Protein AF-A0A7X6Y3L3-F1 (afdb_monomer_lite)

Radius of gyration: 16.43 Å; chains: 1; bounding box: 52×26×33 Å

Secondary structure (DSSP, 8-state):
-----------STTHHHHHHHHHHTT---GGGEEEEE-STTHHHHHHHTTT--S-SEEEE--

Foldseek 3Di:
DDDDDDDDDQDDPCRVVVVVVVVVVPPDPVVLAPEEDAPVCVVVVVVCVVPDPPRRDYYYDD

pLDDT: mean 96.49, std 4.68, range [73.19, 98.69]

Sequence (62 aa):
RARIIGAQGHSGHGTFFRVIECMGAGMDMTKMITRKISLDEVPENIIALRTDRKECKITCVM

Structure (mmCIF, N/CA/C/O backbone):
data_AF-A0A7X6Y3L3-F1
#
_entry.id   AF-A0A7X6Y3L3-F1
#
loop_
_atom_site.group_PDB
_atom_site.id
_atom_site.type_symbol
_atom_site.label_atom_id
_atom_site.label_alt_id
_atom_site.label_comp_id
_atom_site.label_asym_id
_atom_site.label_entity_id
_atom_site.label_seq_id
_atom_site.pdbx_PDB_ins_code
_atom_site.Cartn_x
_atom_site.Cartn_y
_atom_site.Cartn_z
_atom_site.occupancy
_atom_site.B_iso_or_equiv
_atom_site.auth_seq_id
_atom_site.auth_comp_id
_atom_site.auth_asym_id
_atom_site.auth_atom_id
_atom_site.pdbx_PDB_model_num
ATOM 1 N N . ARG A 1 1 ? 35.811 0.716 -1.608 1.00 73.19 1 ARG A N 1
ATOM 2 C CA . ARG A 1 1 ? 35.599 2.102 -1.113 1.00 73.19 1 ARG A CA 1
ATOM 3 C C . ARG A 1 1 ? 34.196 2.152 -0.511 1.00 73.19 1 ARG A C 1
ATOM 5 O O . ARG A 1 1 ? 33.256 1.952 -1.269 1.00 73.19 1 ARG A O 1
ATOM 12 N N . ALA A 1 2 ? 34.049 2.292 0.808 1.00 76.00 2 ALA A N 1
ATOM 13 C CA . ALA A 1 2 ? 32.725 2.306 1.442 1.00 76.00 2 ALA A CA 1
ATOM 14 C C . ALA A 1 2 ? 31.932 3.555 1.006 1.00 76.00 2 ALA A C 1
ATOM 16 O O . ALA A 1 2 ? 32.525 4.622 0.842 1.00 76.00 2 ALA A O 1
ATOM 17 N N . ARG A 1 3 ? 30.621 3.413 0.767 1.00 88.00 3 ARG A N 1
ATOM 18 C CA . ARG A 1 3 ? 29.711 4.511 0.401 1.00 88.00 3 ARG A CA 1
ATOM 19 C C . ARG A 1 3 ? 28.433 4.413 1.230 1.00 88.00 3 ARG A C 1
ATOM 21 O O . ARG A 1 3 ? 27.927 3.314 1.427 1.00 88.00 3 ARG A O 1
ATOM 28 N N . ILE A 1 4 ? 27.919 5.561 1.661 1.00 92.56 4 ILE A N 1
ATOM 29 C CA . ILE A 1 4 ? 26.598 5.717 2.282 1.00 92.56 4 ILE A CA 1
ATOM 30 C C . ILE A 1 4 ? 25.724 6.455 1.264 1.00 92.56 4 ILE A C 1
ATOM 32 O O . ILE A 1 4 ? 26.134 7.504 0.769 1.00 92.56 4 ILE A O 1
ATOM 36 N N . ILE A 1 5 ? 24.561 5.895 0.919 1.00 94.25 5 ILE A N 1
ATOM 37 C CA . ILE A 1 5 ? 23.616 6.472 -0.048 1.00 94.25 5 ILE A CA 1
ATOM 38 C C . ILE A 1 5 ? 22.249 6.591 0.627 1.00 94.25 5 ILE A C 1
ATOM 40 O O . ILE A 1 5 ? 21.707 5.594 1.097 1.00 94.25 5 ILE A O 1
ATOM 44 N N . GLY A 1 6 ? 21.696 7.803 0.662 1.00 95.19 6 GLY A N 1
ATOM 45 C CA . GLY A 1 6 ? 20.283 8.025 0.969 1.00 95.19 6 GLY A CA 1
ATOM 46 C C . GLY A 1 6 ? 19.437 7.928 -0.301 1.00 95.19 6 GLY A C 1
ATOM 47 O O . GLY A 1 6 ? 19.917 8.250 -1.387 1.00 95.19 6 GLY A O 1
ATOM 48 N N . ALA A 1 7 ? 18.185 7.497 -0.172 1.00 95.50 7 ALA A N 1
ATOM 49 C CA . ALA A 1 7 ? 17.240 7.408 -1.281 1.00 95.50 7 ALA A CA 1
ATOM 50 C C . ALA A 1 7 ? 15.900 8.045 -0.893 1.00 95.50 7 ALA A C 1
ATOM 52 O O . ALA A 1 7 ? 15.439 7.888 0.236 1.00 95.50 7 ALA A O 1
ATOM 53 N N . GLN A 1 8 ? 15.280 8.757 -1.836 1.00 97.44 8 GLN A N 1
ATOM 54 C CA . GLN A 1 8 ? 13.972 9.392 -1.680 1.00 97.44 8 GLN A CA 1
ATOM 55 C C . GLN A 1 8 ? 13.212 9.349 -3.009 1.00 97.44 8 GLN A C 1
ATOM 57 O O . GLN A 1 8 ? 13.803 9.509 -4.076 1.00 97.44 8 GLN A O 1
ATOM 62 N N . GLY A 1 9 ? 11.889 9.193 -2.931 1.00 96.56 9 GLY A N 1
ATOM 63 C CA . GLY A 1 9 ? 11.012 9.137 -4.097 1.00 96.56 9 GLY A CA 1
ATOM 64 C C . GLY A 1 9 ? 10.986 7.759 -4.757 1.00 96.56 9 GLY A C 1
ATOM 65 O O . GLY A 1 9 ? 11.642 6.818 -4.318 1.00 96.56 9 GLY A O 1
ATOM 66 N N . HIS A 1 10 ? 10.172 7.639 -5.801 1.00 97.25 10 HIS A N 1
ATOM 67 C CA . HIS A 1 10 ? 9.913 6.364 -6.484 1.00 97.25 10 HIS A CA 1
ATOM 68 C C . HIS A 1 10 ? 9.775 6.497 -8.009 1.00 97.25 10 HIS A C 1
ATOM 70 O O . HIS A 1 10 ? 9.554 5.507 -8.704 1.00 97.25 10 HIS A O 1
ATOM 76 N N . SER A 1 11 ? 9.849 7.718 -8.541 1.00 96.69 11 SER A N 1
ATOM 77 C CA . SER A 1 11 ? 9.674 7.992 -9.970 1.00 96.69 11 SER A CA 1
ATOM 78 C C . SER A 1 11 ? 10.905 7.589 -10.791 1.00 96.69 11 SER A C 1
ATOM 80 O O . SER A 1 11 ? 12.007 7.461 -10.262 1.00 96.69 11 SER A O 1
ATOM 82 N N . GLY A 1 12 ? 10.729 7.446 -12.107 1.00 96.31 12 GLY A N 1
ATOM 83 C CA . GLY A 1 12 ? 11.824 7.152 -13.037 1.00 96.31 12 GLY A CA 1
ATOM 84 C C . GLY A 1 12 ? 12.275 5.688 -13.032 1.00 96.31 12 GLY A C 1
ATOM 85 O O . GLY A 1 12 ? 11.644 4.826 -12.424 1.00 96.31 12 GLY A O 1
ATOM 86 N N . HIS A 1 13 ? 13.341 5.401 -13.787 1.00 97.12 13 HIS A N 1
ATOM 87 C CA . HIS A 1 13 ? 14.018 4.092 -13.886 1.00 97.12 13 HIS A CA 1
ATOM 88 C C . HIS A 1 13 ? 13.126 2.873 -14.204 1.00 97.12 13 HIS A C 1
ATOM 90 O O . HIS A 1 13 ? 13.539 1.731 -14.014 1.00 97.12 13 HIS A O 1
ATOM 96 N N . GLY A 1 14 ? 11.904 3.101 -14.696 1.00 97.69 14 GLY A N 1
ATOM 97 C CA . GLY A 1 14 ? 10.915 2.044 -14.909 1.00 97.69 14 GLY A CA 1
ATOM 98 C C . GLY A 1 14 ? 10.393 1.405 -13.616 1.00 97.69 14 GLY A C 1
ATOM 99 O O . GLY A 1 14 ? 9.802 0.330 -13.688 1.00 97.69 14 GLY A O 1
ATOM 100 N N . THR A 1 15 ? 10.591 2.035 -12.448 1.00 98.06 15 THR A N 1
ATOM 101 C CA . THR A 1 15 ? 10.244 1.468 -11.131 1.00 98.06 15 THR A CA 1
ATOM 102 C C . THR A 1 15 ? 8.777 1.055 -11.055 1.00 98.06 15 THR A C 1
ATOM 104 O O . THR A 1 15 ? 8.479 -0.068 -10.664 1.00 98.06 15 THR A O 1
ATOM 107 N N . PHE A 1 16 ? 7.861 1.924 -11.489 1.00 98.12 16 PHE A N 1
ATOM 108 C CA . PHE A 1 16 ? 6.423 1.637 -11.455 1.00 98.12 16 PHE A CA 1
ATOM 109 C C . PHE A 1 16 ? 6.061 0.429 -12.313 1.00 98.12 16 PHE A C 1
ATOM 111 O O . PHE A 1 16 ? 5.409 -0.487 -11.825 1.00 98.12 16 PHE A O 1
ATOM 118 N N . PHE A 1 17 ? 6.522 0.408 -13.566 1.00 98.19 17 PHE A N 1
ATOM 119 C CA . PHE A 1 17 ? 6.244 -0.684 -14.495 1.00 98.19 17 PHE A CA 1
ATOM 120 C C . PHE A 1 17 ? 6.720 -2.028 -13.935 1.00 98.19 17 PHE A C 1
ATOM 122 O O . PHE A 1 17 ? 5.944 -2.972 -13.858 1.00 98.19 17 PHE A O 1
ATOM 129 N N . ARG A 1 18 ? 7.957 -2.080 -13.431 1.00 98.56 18 ARG A N 1
ATOM 130 C CA . ARG A 1 18 ? 8.530 -3.311 -12.870 1.00 98.56 18 ARG A CA 1
ATOM 131 C C . ARG A 1 18 ? 7.808 -3.780 -11.608 1.00 98.56 18 ARG A C 1
ATOM 133 O O . ARG A 1 18 ? 7.615 -4.974 -11.431 1.00 98.56 18 ARG A O 1
ATOM 140 N N . VAL A 1 19 ? 7.385 -2.864 -10.732 1.00 98.25 19 VAL A N 1
ATOM 141 C CA . VAL A 1 19 ? 6.597 -3.236 -9.543 1.00 98.25 19 VAL A CA 1
ATOM 142 C C . VAL A 1 19 ? 5.222 -3.778 -9.945 1.00 98.25 19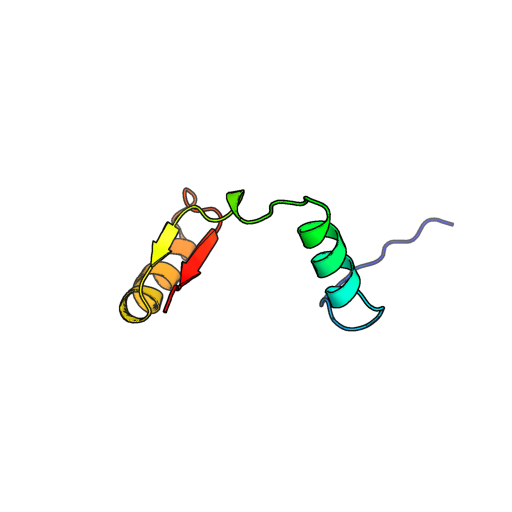 VAL A C 1
ATOM 144 O O . VAL A 1 19 ? 4.783 -4.773 -9.371 1.00 98.25 19 VAL A O 1
ATOM 147 N N . ILE A 1 20 ? 4.572 -3.184 -10.950 1.00 98.56 20 ILE A N 1
ATOM 148 C CA . ILE A 1 20 ? 3.306 -3.688 -11.504 1.00 98.56 20 ILE A CA 1
ATOM 149 C C . ILE A 1 20 ? 3.497 -5.097 -12.084 1.00 98.56 20 ILE A C 1
ATOM 151 O O . ILE A 1 20 ? 2.702 -5.982 -11.774 1.00 98.56 20 ILE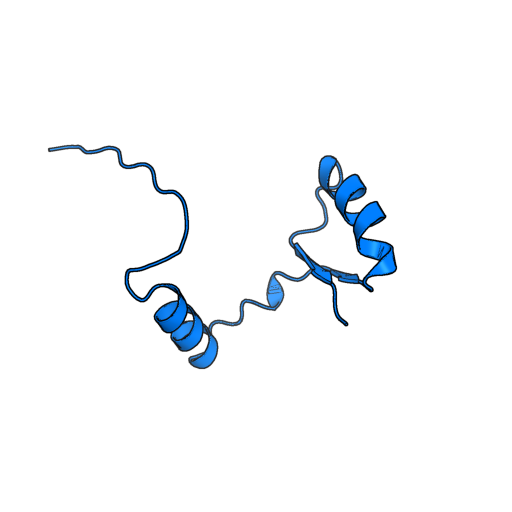 A O 1
ATOM 155 N N . GLU A 1 21 ? 4.564 -5.336 -12.854 1.00 98.62 21 GLU A N 1
ATOM 156 C CA . GLU A 1 21 ? 4.899 -6.671 -13.371 1.00 98.62 21 GLU A CA 1
ATOM 157 C C . GLU A 1 21 ? 5.120 -7.687 -12.244 1.00 98.62 21 GLU A C 1
ATOM 159 O O . GLU A 1 21 ? 4.566 -8.783 -12.299 1.00 98.62 21 GLU A O 1
ATOM 164 N N . CYS A 1 22 ? 5.852 -7.323 -11.184 1.00 98.69 22 CYS A N 1
ATOM 165 C CA . CYS A 1 22 ? 6.032 -8.189 -10.015 1.00 98.69 22 CYS A CA 1
ATOM 166 C C . CYS A 1 22 ? 4.692 -8.568 -9.368 1.00 98.69 22 CYS A C 1
ATOM 168 O O . CYS A 1 22 ? 4.488 -9.729 -9.011 1.00 98.69 22 CYS A O 1
ATOM 170 N N . MET A 1 23 ? 3.772 -7.607 -9.219 1.00 98.62 23 MET A N 1
ATOM 171 C CA . MET A 1 23 ? 2.434 -7.876 -8.680 1.00 98.62 23 MET A CA 1
ATOM 172 C C . MET A 1 23 ? 1.623 -8.780 -9.614 1.00 98.62 23 MET A C 1
ATOM 174 O O . MET A 1 23 ? 1.017 -9.742 -9.146 1.00 98.62 23 MET A O 1
ATOM 178 N N . GLY A 1 24 ? 1.676 -8.538 -10.927 1.00 98.44 24 GLY A N 1
ATOM 179 C CA . GLY A 1 24 ? 1.054 -9.397 -11.939 1.00 98.44 24 GLY A CA 1
ATOM 180 C C . GLY A 1 24 ? 1.620 -10.823 -11.965 1.00 98.44 24 GLY A C 1
ATOM 181 O O . GLY A 1 24 ? 0.886 -11.766 -12.247 1.00 98.44 24 GLY A O 1
ATOM 182 N N . ALA A 1 25 ? 2.894 -10.992 -11.602 1.00 98.62 25 ALA A N 1
ATOM 183 C CA . ALA A 1 25 ? 3.573 -12.283 -11.493 1.00 98.62 25 ALA A CA 1
ATOM 184 C C . ALA A 1 25 ? 3.345 -13.008 -10.148 1.00 98.62 25 ALA A C 1
ATOM 186 O O . ALA A 1 25 ? 3.893 -14.090 -9.941 1.00 98.62 25 ALA A O 1
ATOM 187 N N . GLY A 1 26 ? 2.545 -12.442 -9.236 1.00 98.06 26 GLY A N 1
ATOM 188 C CA . GLY A 1 26 ? 2.131 -13.103 -7.992 1.00 98.06 26 GLY A CA 1
ATOM 189 C C . GLY A 1 26 ? 2.612 -12.447 -6.695 1.00 98.06 26 GLY A C 1
ATOM 190 O O . GLY A 1 26 ? 2.346 -12.981 -5.617 1.00 98.06 26 GLY A O 1
ATOM 191 N N . MET A 1 27 ? 3.285 -11.291 -6.751 1.00 98.44 27 MET A N 1
ATOM 192 C CA . MET A 1 27 ? 3.589 -10.510 -5.546 1.00 98.44 27 MET A CA 1
ATOM 193 C C . MET A 1 27 ? 2.315 -9.842 -5.000 1.00 98.44 27 MET A C 1
ATOM 195 O O . MET A 1 27 ? 1.970 -8.716 -5.360 1.00 98.44 27 MET A O 1
ATOM 199 N N . ASP A 1 28 ? 1.613 -10.531 -4.102 1.00 98.25 28 ASP A N 1
ATOM 200 C CA . ASP A 1 28 ? 0.387 -10.020 -3.486 1.00 98.25 28 ASP A CA 1
ATOM 201 C C . ASP A 1 28 ? 0.670 -9.067 -2.311 1.00 98.25 28 ASP A C 1
ATOM 203 O O . ASP A 1 28 ? 0.853 -9.477 -1.161 1.00 98.25 28 ASP A O 1
ATOM 207 N N . MET A 1 29 ? 0.651 -7.767 -2.608 1.00 98.19 29 MET A N 1
ATOM 208 C CA . MET A 1 29 ? 0.806 -6.700 -1.614 1.00 98.19 29 MET A CA 1
ATOM 209 C C . MET A 1 29 ? -0.502 -6.338 -0.890 1.00 98.19 29 MET A C 1
ATOM 211 O O . MET A 1 29 ? -0.471 -5.559 0.066 1.00 98.19 29 MET A O 1
ATOM 215 N N . THR A 1 30 ? -1.657 -6.880 -1.305 1.00 97.56 30 THR A N 1
ATOM 216 C CA . THR A 1 30 ? -2.964 -6.516 -0.721 1.00 97.56 30 THR A CA 1
ATOM 217 C C . THR A 1 30 ? -3.089 -6.952 0.737 1.00 97.56 30 THR A C 1
ATOM 219 O O . THR A 1 30 ? -3.817 -6.328 1.507 1.00 97.56 30 THR A O 1
ATOM 222 N N . LYS A 1 31 ? -2.289 -7.940 1.151 1.00 97.75 31 LYS A N 1
ATOM 223 C CA . LYS A 1 31 ? -2.192 -8.440 2.530 1.00 97.75 31 LYS A CA 1
ATOM 224 C C . LYS A 1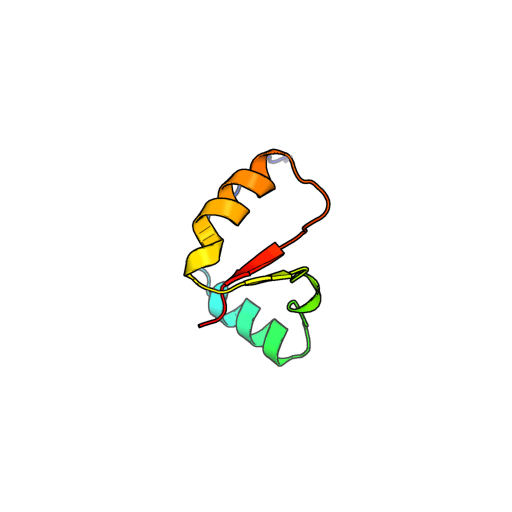 31 ? -1.740 -7.396 3.553 1.00 97.75 31 LYS A C 1
ATOM 226 O O . LYS A 1 31 ? -1.956 -7.596 4.741 1.00 97.75 31 LYS A O 1
ATOM 231 N N . MET A 1 32 ? -1.117 -6.297 3.121 1.00 97.44 32 MET A N 1
ATOM 232 C CA . MET A 1 32 ? -0.768 -5.197 4.030 1.00 97.44 32 MET A CA 1
ATOM 233 C C . MET A 1 32 ? -1.992 -4.382 4.464 1.00 97.44 32 MET A C 1
ATOM 235 O O . MET A 1 32 ? -1.923 -3.677 5.468 1.00 97.44 32 MET A O 1
ATOM 239 N N . ILE A 1 33 ? -3.092 -4.440 3.707 1.00 98.25 33 ILE A N 1
ATOM 240 C CA . ILE A 1 33 ? -4.306 -3.676 3.995 1.00 98.25 33 ILE A CA 1
ATOM 241 C C . ILE A 1 33 ? -4.994 -4.296 5.213 1.00 98.25 33 ILE A C 1
ATOM 243 O O . ILE A 1 33 ? -5.571 -5.376 5.123 1.00 98.25 33 ILE A O 1
ATOM 247 N N . THR A 1 34 ? -4.963 -3.590 6.341 1.00 98.00 34 THR A N 1
ATOM 248 C CA . THR A 1 34 ? -5.596 -4.024 7.596 1.00 98.00 34 THR A CA 1
ATOM 249 C C . THR A 1 34 ? -7.016 -3.489 7.749 1.00 98.00 34 THR A C 1
ATOM 251 O O . THR A 1 34 ? -7.833 -4.100 8.434 1.00 98.00 34 THR A O 1
ATOM 254 N N . ARG A 1 35 ? -7.346 -2.393 7.053 1.00 97.81 35 ARG A N 1
ATOM 255 C CA . ARG A 1 35 ? -8.685 -1.792 7.065 1.00 97.81 35 ARG A CA 1
ATOM 256 C C . ARG A 1 35 ? -9.039 -1.151 5.724 1.00 97.81 35 ARG A C 1
ATOM 258 O O . ARG A 1 35 ? -8.190 -0.535 5.075 1.00 97.81 35 ARG A O 1
ATOM 265 N N . LYS A 1 36 ? -10.310 -1.267 5.334 1.00 98.38 36 LYS A N 1
ATOM 266 C CA . LYS A 1 36 ? -10.926 -0.542 4.213 1.00 98.38 36 LYS A CA 1
ATOM 267 C C . LYS A 1 36 ? -11.973 0.422 4.764 1.00 98.38 36 LYS A C 1
ATOM 269 O O . LYS A 1 36 ? -12.722 0.021 5.649 1.00 98.38 36 LYS A O 1
ATOM 274 N N . ILE A 1 37 ? -11.989 1.653 4.270 1.00 98.44 37 ILE A N 1
ATOM 275 C CA . ILE A 1 37 ? -12.876 2.725 4.747 1.00 98.44 37 ILE A CA 1
ATOM 276 C C . ILE A 1 37 ? -13.525 3.452 3.569 1.00 98.44 37 ILE A C 1
ATOM 278 O O . ILE A 1 37 ? -13.000 3.407 2.452 1.00 98.44 37 ILE A O 1
ATOM 282 N N . SER A 1 38 ? -14.640 4.126 3.829 1.00 98.38 38 SER A N 1
ATOM 283 C CA . SER A 1 38 ? -15.238 5.094 2.909 1.00 98.38 38 SER A CA 1
ATOM 284 C C . SER A 1 38 ? -14.462 6.420 2.903 1.00 98.38 38 SER A C 1
ATOM 286 O O . SER A 1 38 ? -13.588 6.650 3.744 1.00 98.38 38 SER A O 1
ATOM 288 N N . LEU A 1 39 ? -14.778 7.302 1.949 1.00 98.25 39 LEU A N 1
ATOM 289 C CA . LEU A 1 39 ? -14.129 8.611 1.833 1.00 98.25 39 LEU A CA 1
ATOM 290 C C . LEU A 1 39 ? -14.382 9.502 3.059 1.00 98.25 39 LEU A C 1
ATOM 292 O O . LEU A 1 39 ? -13.460 10.175 3.519 1.00 98.25 39 LEU A O 1
ATOM 296 N N . ASP A 1 40 ? -15.596 9.463 3.607 1.00 98.31 40 ASP A N 1
ATOM 297 C CA . ASP A 1 40 ? -16.000 10.305 4.738 1.00 98.31 40 ASP A CA 1
ATOM 298 C C . ASP A 1 40 ? -15.258 9.952 6.034 1.00 98.31 40 ASP A C 1
ATOM 300 O O . ASP A 1 40 ? -15.083 10.813 6.884 1.00 98.31 40 ASP A O 1
ATOM 304 N N . GLU A 1 41 ? -14.762 8.717 6.165 1.00 98.44 41 GLU A N 1
ATOM 305 C CA . GLU A 1 41 ? -14.017 8.236 7.339 1.00 98.44 41 GLU A CA 1
ATOM 306 C C . GLU A 1 41 ? -12.508 8.545 7.275 1.00 98.44 41 GLU A C 1
ATOM 308 O O . GLU A 1 41 ? -11.758 8.278 8.225 1.00 98.44 41 GLU A O 1
ATOM 313 N N . VAL A 1 42 ? -12.006 9.041 6.138 1.00 98.31 42 VAL A N 1
ATOM 314 C CA . VAL A 1 42 ? -10.575 9.331 5.952 1.00 98.31 42 VAL A CA 1
ATOM 315 C C . VAL A 1 42 ? -10.041 10.323 6.998 1.00 98.31 42 VAL A C 1
ATOM 317 O O . VAL A 1 42 ? -8.973 10.042 7.558 1.00 98.31 42 VAL A O 1
ATOM 320 N N . PRO A 1 43 ? -10.721 11.447 7.314 1.00 98.62 43 PRO A N 1
ATOM 321 C CA . PRO A 1 43 ? -10.224 12.422 8.284 1.00 98.62 43 PRO A CA 1
ATOM 322 C C . PRO A 1 43 ? -9.9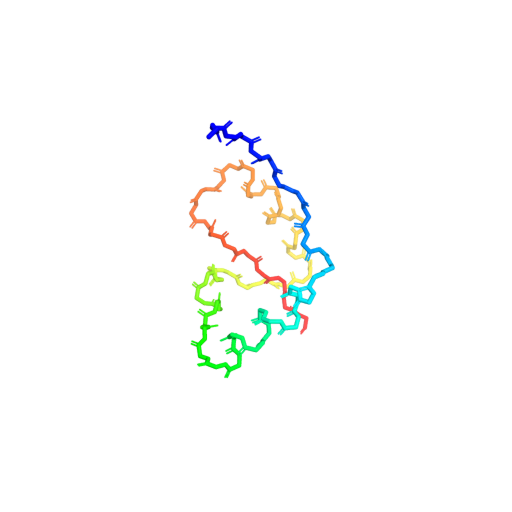78 11.824 9.675 1.00 98.62 43 PRO A C 1
ATOM 324 O O . PRO A 1 43 ? -8.893 12.008 10.239 1.00 98.62 43 PRO A O 1
ATOM 327 N N . GLU A 1 44 ? -10.929 11.060 10.217 1.00 98.38 44 GLU A N 1
ATOM 328 C CA . GLU A 1 44 ? -10.807 10.446 11.542 1.00 98.38 44 GLU A CA 1
ATOM 329 C C . GLU A 1 44 ? -9.680 9.408 11.571 1.00 98.38 44 GLU A C 1
ATOM 331 O O . GLU A 1 44 ? -8.881 9.378 12.513 1.00 98.38 44 GLU A O 1
ATOM 336 N N . ASN A 1 45 ? -9.554 8.593 10.518 1.00 98.31 45 ASN A N 1
ATOM 337 C CA . ASN A 1 45 ? -8.513 7.566 10.439 1.00 98.31 45 ASN A CA 1
ATOM 338 C C . ASN A 1 45 ? -7.101 8.173 10.295 1.00 98.31 45 ASN A C 1
ATOM 340 O O . ASN A 1 45 ? -6.147 7.635 10.862 1.00 98.31 45 ASN A O 1
ATOM 344 N N . ILE A 1 46 ? -6.945 9.325 9.625 1.00 98.25 46 ILE A N 1
ATOM 345 C CA . ILE A 1 46 ? -5.668 10.065 9.595 1.00 98.25 46 ILE A CA 1
ATOM 346 C C . ILE A 1 46 ? -5.264 10.524 11.003 1.00 98.25 46 ILE A C 1
ATOM 348 O O . ILE A 1 46 ? -4.085 10.452 11.364 1.00 98.25 46 ILE A O 1
ATOM 352 N N . ILE A 1 47 ? -6.215 11.005 11.810 1.00 98.50 47 ILE A N 1
ATOM 353 C CA . ILE A 1 47 ? -5.939 11.425 13.191 1.00 98.50 47 ILE A CA 1
ATOM 354 C C . ILE A 1 47 ? -5.551 10.214 14.046 1.00 98.50 47 ILE A C 1
ATOM 356 O O . ILE A 1 47 ? -4.560 10.286 14.777 1.00 98.50 47 ILE A O 1
ATOM 360 N N . ALA A 1 48 ? -6.276 9.100 13.916 1.00 98.00 48 ALA A N 1
ATOM 361 C CA . ALA A 1 48 ? -6.018 7.876 14.672 1.00 98.00 48 ALA A CA 1
ATOM 362 C C . ALA A 1 48 ? -4.600 7.320 14.437 1.00 98.00 48 ALA A C 1
ATOM 364 O O . ALA A 1 48 ? -3.905 6.986 15.397 1.00 98.00 48 ALA A O 1
ATOM 365 N N . LEU A 1 49 ? -4.116 7.312 13.188 1.00 98.00 49 LEU A N 1
ATOM 366 C CA . LEU A 1 49 ? -2.789 6.782 12.822 1.00 98.00 49 LEU A CA 1
ATOM 367 C C . LEU A 1 49 ? -1.598 7.520 13.468 1.00 98.00 49 LEU A C 1
ATOM 369 O O . LEU A 1 49 ? -0.465 7.030 13.440 1.00 98.00 49 LEU A O 1
ATOM 373 N N . ARG A 1 50 ? -1.819 8.684 14.093 1.00 97.88 50 ARG A N 1
ATOM 374 C CA . ARG A 1 50 ? -0.778 9.378 14.872 1.00 97.88 50 ARG A CA 1
ATOM 375 C C . ARG A 1 50 ? -0.313 8.534 16.060 1.00 97.88 50 ARG A C 1
ATOM 377 O O . ARG A 1 50 ? 0.887 8.512 16.353 1.00 97.88 50 ARG A O 1
ATOM 384 N N . THR A 1 51 ? -1.244 7.839 16.715 1.00 97.62 51 THR A N 1
ATOM 385 C CA . THR A 1 51 ? -1.011 7.121 17.977 1.00 97.62 51 THR A CA 1
ATOM 386 C C . THR A 1 51 ? -1.404 5.650 17.929 1.00 97.62 51 THR A C 1
ATOM 388 O O . THR A 1 51 ? -0.766 4.854 18.616 1.00 97.62 51 THR A O 1
ATOM 391 N N . ASP A 1 52 ? -2.386 5.261 17.114 1.00 95.88 52 ASP A N 1
ATOM 392 C CA . ASP A 1 52 ? -2.721 3.854 16.914 1.00 95.88 52 ASP A CA 1
ATOM 393 C C . ASP A 1 52 ? -1.601 3.151 16.131 1.00 95.88 52 ASP A C 1
ATOM 395 O O . ASP A 1 52 ? -1.173 3.599 15.065 1.00 95.88 52 ASP A O 1
ATOM 399 N N . ARG A 1 53 ? -1.091 2.056 16.701 1.00 95.94 53 ARG A N 1
ATOM 400 C CA . ARG A 1 53 ? -0.013 1.226 16.139 1.00 95.94 53 ARG A CA 1
ATOM 401 C C . ARG A 1 53 ? -0.493 -0.162 15.712 1.00 95.94 53 ARG A C 1
ATOM 403 O O . ARG A 1 53 ? 0.337 -1.001 15.376 1.00 95.94 53 ARG A O 1
ATOM 410 N N . LYS A 1 54 ? -1.803 -0.425 15.753 1.00 96.25 54 LYS A N 1
ATOM 411 C CA . LYS A 1 54 ? -2.391 -1.716 15.363 1.00 96.25 54 LYS A CA 1
ATOM 412 C C . LYS A 1 54 ? -2.573 -1.843 13.853 1.00 96.25 54 LYS A C 1
ATOM 414 O O . LYS A 1 54 ? -2.441 -2.935 13.313 1.00 96.25 54 LYS A O 1
ATOM 419 N N . GLU A 1 55 ? -2.883 -0.739 13.182 1.00 97.25 55 GLU A N 1
ATOM 420 C CA . GLU A 1 55 ? -3.161 -0.713 11.746 1.00 97.25 55 GLU A CA 1
ATOM 421 C C . GLU A 1 55 ? -1.865 -0.556 10.938 1.00 97.25 55 GLU A C 1
ATOM 423 O O . GLU A 1 55 ? -1.083 0.364 11.177 1.00 97.25 55 GLU A O 1
ATOM 428 N N . CYS A 1 56 ? -1.641 -1.435 9.955 1.00 95.88 56 CYS A N 1
ATOM 429 C CA . CYS A 1 56 ? -0.484 -1.345 9.057 1.00 95.88 56 CYS A CA 1
ATOM 430 C C . CYS A 1 56 ? -0.769 -0.400 7.883 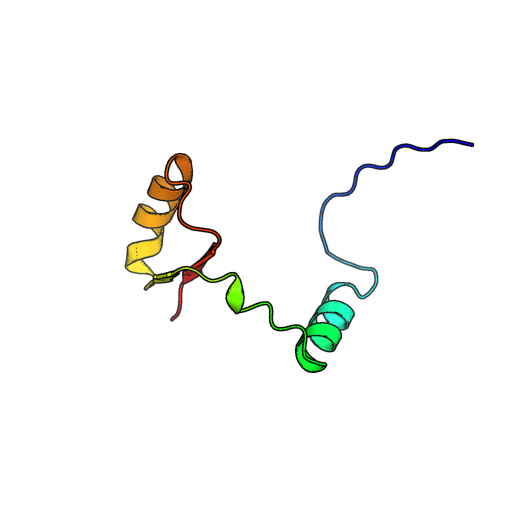1.00 95.88 56 CYS A C 1
ATOM 432 O O . CYS A 1 56 ? 0.002 0.521 7.604 1.00 95.88 56 CYS A O 1
ATOM 434 N N . LYS A 1 57 ? -1.901 -0.608 7.198 1.00 97.81 57 LYS A N 1
ATOM 435 C CA . LYS A 1 57 ? -2.328 0.202 6.055 1.00 97.81 57 LYS A CA 1
ATOM 436 C C . LYS A 1 57 ? -3.847 0.257 5.990 1.00 97.81 57 LYS A C 1
ATOM 438 O O . LYS A 1 57 ? -4.510 -0.751 5.756 1.00 97.81 57 LYS A O 1
ATOM 443 N N . ILE A 1 58 ? -4.380 1.466 6.114 1.00 98.38 58 ILE A N 1
ATOM 444 C CA . ILE A 1 58 ? -5.789 1.766 5.859 1.00 98.38 58 ILE A CA 1
ATOM 445 C C . ILE A 1 58 ? -5.926 2.238 4.406 1.00 98.38 58 ILE A C 1
ATOM 447 O O . ILE A 1 58 ? -5.114 3.042 3.937 1.00 98.38 58 ILE A O 1
ATOM 451 N N . THR A 1 59 ? -6.918 1.716 3.682 1.00 98.56 59 THR A N 1
ATOM 452 C CA . THR A 1 59 ? -7.181 2.059 2.274 1.00 98.56 59 THR A CA 1
ATOM 453 C C . THR A 1 59 ? -8.606 2.576 2.108 1.00 98.56 59 THR A C 1
ATOM 455 O O . THR A 1 59 ? -9.556 1.880 2.454 1.00 98.56 59 T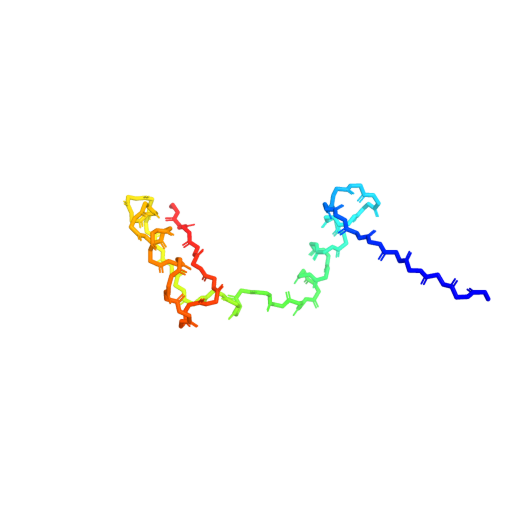HR A O 1
ATOM 458 N N . CYS A 1 60 ? -8.758 3.779 1.555 1.00 98.31 60 CYS A N 1
ATOM 459 C CA . CYS A 1 60 ? -10.059 4.283 1.120 1.00 98.31 60 CYS A CA 1
ATOM 460 C C . CYS A 1 60 ? -10.512 3.517 -0.129 1.00 98.31 60 CYS A C 1
ATOM 462 O O . CYS A 1 60 ? -9.734 3.377 -1.076 1.00 98.31 60 CYS A O 1
ATOM 464 N N . VAL A 1 61 ? -11.752 3.036 -0.136 1.00 96.25 61 VAL A N 1
ATOM 465 C CA . VAL A 1 61 ? -12.387 2.387 -1.289 1.00 96.25 61 VAL A CA 1
ATOM 466 C C . VAL A 1 61 ? -13.612 3.217 -1.663 1.00 96.25 61 VAL A C 1
ATOM 468 O O . VAL A 1 61 ? -14.411 3.541 -0.788 1.00 96.25 61 VAL A O 1
ATOM 471 N N . MET A 1 62 ? -13.703 3.603 -2.937 1.00 83.56 62 MET A N 1
ATOM 472 C CA . MET A 1 62 ? -14.829 4.354 -3.508 1.00 83.56 62 MET A CA 1
ATOM 473 C C . MET A 1 62 ? -15.785 3.419 -4.238 1.00 83.56 62 MET A C 1
ATOM 475 O O . MET A 1 62 ? -15.281 2.428 -4.818 1.00 83.56 62 MET A O 1
#